Protein AF-A0A8T3WNJ0-F1 (afdb_monomer)

pLDDT: mean 93.03, std 7.22, range [62.91, 97.94]

Foldseek 3Di:
DVVLVVLVVVLVVLVVVLVVLVVQLVVCVVVVVVVSNVVSVVVNVVSVVVSVVSVVVSVD

Structure (mmCIF, N/CA/C/O backbone):
data_AF-A0A8T3WNJ0-F1
#
_entry.id   AF-A0A8T3WNJ0-F1
#
loop_
_atom_site.group_PDB
_atom_site.id
_atom_site.type_symbol
_atom_site.label_atom_id
_atom_site.label_alt_id
_atom_site.label_comp_id
_atom_site.label_asym_id
_atom_site.label_entity_id
_atom_site.label_seq_id
_atom_site.pdbx_PDB_ins_code
_atom_site.Cartn_x
_atom_site.Cartn_y
_atom_site.Cartn_z
_atom_site.occupancy
_atom_site.B_iso_or_equiv
_atom_site.auth_seq_id
_atom_site.auth_comp_id
_atom_site.auth_asym_id
_atom_site.auth_atom_id
_atom_site.pdbx_PD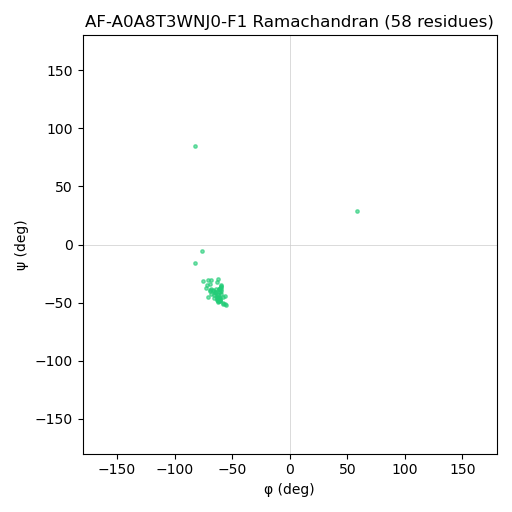B_model_num
ATOM 1 N N . MET A 1 1 ? 21.588 3.648 -19.468 1.00 62.91 1 MET A N 1
ATOM 2 C CA . MET A 1 1 ? 20.305 3.423 -20.182 1.00 62.91 1 MET A CA 1
ATOM 3 C C . MET A 1 1 ? 19.178 4.258 -19.571 1.00 62.91 1 MET A C 1
ATOM 5 O O . MET A 1 1 ? 18.863 4.064 -18.404 1.00 62.91 1 MET A O 1
ATOM 9 N N . LYS A 1 2 ? 18.540 5.161 -20.334 1.00 75.94 2 LYS A N 1
ATOM 10 C CA . LYS A 1 2 ? 17.416 6.000 -19.846 1.00 75.94 2 LYS A CA 1
ATOM 11 C C . LYS A 1 2 ? 16.183 5.184 -19.405 1.00 75.94 2 LYS A C 1
ATOM 13 O O . LYS A 1 2 ? 15.468 5.604 -18.503 1.00 75.94 2 LYS A O 1
ATOM 18 N N . ARG A 1 3 ? 15.955 4.009 -20.011 1.00 77.00 3 ARG A N 1
ATOM 19 C CA . ARG A 1 3 ? 14.825 3.111 -19.699 1.00 77.00 3 ARG A CA 1
ATOM 20 C C . ARG A 1 3 ? 14.932 2.473 -18.306 1.00 77.00 3 ARG A C 1
ATOM 22 O O . ARG A 1 3 ? 13.949 2.494 -17.577 1.00 77.00 3 ARG A O 1
ATOM 29 N N . LYS A 1 4 ? 16.126 2.010 -17.911 1.00 81.50 4 LYS A N 1
ATOM 30 C CA . LYS A 1 4 ? 16.376 1.401 -16.590 1.00 81.50 4 LYS A CA 1
ATOM 31 C C . LYS A 1 4 ? 16.120 2.393 -15.446 1.00 81.50 4 LYS A C 1
ATOM 33 O O . LYS A 1 4 ? 15.306 2.115 -14.578 1.00 81.50 4 LYS A O 1
ATOM 38 N N . LYS A 1 5 ? 16.669 3.612 -15.550 1.00 86.56 5 LYS A N 1
ATOM 39 C CA . LYS A 1 5 ? 16.417 4.701 -14.583 1.00 86.56 5 LYS A CA 1
ATOM 40 C C . LYS A 1 5 ? 14.938 5.096 -14.472 1.00 86.56 5 LYS A C 1
ATOM 42 O O . LYS A 1 5 ? 14.471 5.468 -13.403 1.00 86.56 5 LYS A O 1
ATOM 47 N N . ARG A 1 6 ? 14.182 5.044 -15.577 1.00 87.00 6 ARG A N 1
ATOM 48 C CA . ARG A 1 6 ? 12.733 5.314 -15.558 1.00 87.00 6 ARG A CA 1
ATOM 49 C C . ARG A 1 6 ? 11.964 4.202 -14.836 1.00 87.00 6 ARG A C 1
ATOM 51 O O . ARG A 1 6 ? 11.020 4.503 -14.113 1.00 87.00 6 ARG A O 1
ATOM 58 N N . ALA A 1 7 ? 12.358 2.946 -15.031 1.00 86.62 7 ALA A N 1
ATOM 59 C CA . ALA A 1 7 ? 11.761 1.814 -14.332 1.00 86.62 7 ALA A CA 1
ATOM 60 C C . ALA A 1 7 ? 12.050 1.864 -12.822 1.00 86.62 7 ALA A C 1
ATOM 62 O O . ALA A 1 7 ? 11.117 1.711 -12.042 1.00 86.62 7 ALA A O 1
ATOM 63 N N . GLU A 1 8 ? 13.286 2.190 -12.425 1.00 90.31 8 GLU A N 1
ATOM 64 C CA . GLU A 1 8 ? 13.678 2.407 -11.021 1.00 90.31 8 GLU A CA 1
ATOM 65 C C . GLU A 1 8 ? 12.791 3.465 -10.350 1.00 90.31 8 GLU A C 1
ATOM 67 O O . GLU A 1 8 ? 12.132 3.165 -9.359 1.00 90.31 8 GLU A O 1
ATOM 72 N N . LYS A 1 9 ? 12.650 4.652 -10.960 1.00 92.56 9 LYS A N 1
ATOM 73 C CA . LYS A 1 9 ? 11.757 5.708 -10.447 1.00 92.56 9 LYS A CA 1
ATOM 74 C C . LYS A 1 9 ? 10.293 5.276 -10.349 1.00 92.56 9 LYS A C 1
ATOM 76 O O . LYS A 1 9 ? 9.580 5.677 -9.437 1.00 92.56 9 LYS A O 1
ATOM 81 N N . SER A 1 10 ? 9.817 4.470 -11.299 1.00 91.62 10 SER A N 1
ATOM 82 C CA . SER A 1 10 ? 8.444 3.957 -11.251 1.00 91.62 10 SER A CA 1
ATOM 83 C C . SER A 1 10 ? 8.237 2.949 -10.120 1.00 91.62 10 SER A C 1
ATOM 85 O O . SER A 1 10 ? 7.129 2.880 -9.592 1.00 91.62 10 SER A O 1
ATOM 87 N N . ILE A 1 11 ? 9.251 2.147 -9.79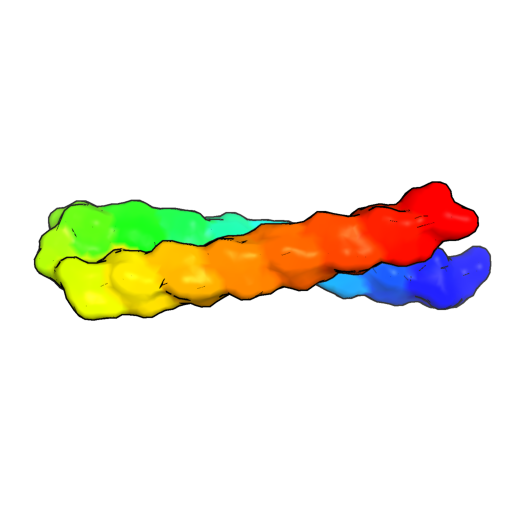4 1.00 94.38 11 ILE A N 1
ATOM 88 C CA . ILE A 1 11 ? 9.221 1.202 -8.672 1.00 94.38 11 ILE A CA 1
ATOM 89 C C . ILE A 1 11 ? 9.271 1.974 -7.351 1.00 94.38 11 ILE A C 1
ATOM 91 O O . ILE A 1 11 ? 8.469 1.701 -6.464 1.00 94.38 11 ILE A O 1
ATOM 95 N N . GLU A 1 12 ? 10.150 2.969 -7.254 1.00 95.06 12 GLU A N 1
ATOM 96 C CA . GLU A 1 12 ? 10.291 3.846 -6.089 1.00 95.06 12 GLU A CA 1
ATOM 97 C C . GLU A 1 12 ? 8.979 4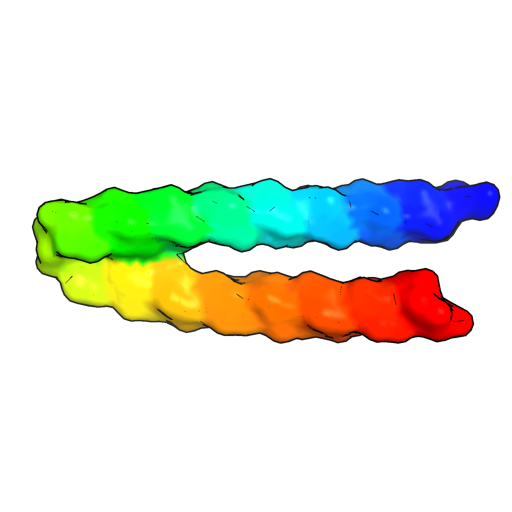.573 -5.764 1.00 95.06 12 GLU A C 1
ATOM 99 O O . GLU A 1 12 ? 8.462 4.442 -4.658 1.00 95.06 12 GLU A O 1
ATOM 104 N N . SER A 1 13 ? 8.360 5.210 -6.762 1.00 95.62 13 SER A N 1
ATOM 105 C CA . SER A 1 13 ? 7.067 5.886 -6.597 1.00 95.62 13 SER A CA 1
ATOM 106 C C . SER A 1 13 ? 5.946 4.934 -6.151 1.00 95.62 13 SER A C 1
ATOM 108 O O . SER A 1 13 ? 5.090 5.302 -5.346 1.00 95.62 13 SER A O 1
ATOM 110 N N . LEU A 1 14 ? 5.948 3.682 -6.624 1.00 95.75 14 LEU A N 1
ATOM 111 C CA . LEU A 1 14 ? 4.996 2.677 -6.140 1.00 95.75 14 LEU A CA 1
ATOM 112 C C . LEU A 1 14 ? 5.255 2.282 -4.687 1.00 95.75 14 LEU A C 1
ATOM 114 O O . LEU A 1 14 ? 4.301 2.081 -3.938 1.00 95.75 14 LEU A O 1
ATOM 118 N N . MET A 1 15 ? 6.519 2.176 -4.280 1.00 96.19 15 MET A N 1
ATOM 119 C CA . MET A 1 15 ? 6.873 1.886 -2.892 1.00 96.19 15 MET A CA 1
ATOM 120 C C . MET A 1 15 ? 6.452 3.017 -1.952 1.00 96.19 15 MET A C 1
ATOM 122 O O . MET A 1 15 ? 5.934 2.733 -0.874 1.00 96.19 15 MET A O 1
ATOM 126 N N . GLU A 1 16 ? 6.629 4.276 -2.352 1.00 97.06 16 GLU A N 1
ATOM 127 C CA . GLU A 1 16 ? 6.143 5.431 -1.588 1.00 97.06 16 GLU A CA 1
ATOM 128 C C . GLU A 1 16 ? 4.625 5.394 -1.428 1.00 97.06 16 GLU A C 1
ATOM 130 O O . GLU A 1 16 ? 4.118 5.463 -0.310 1.00 97.06 16 GLU A O 1
ATOM 135 N N . ARG A 1 17 ? 3.894 5.151 -2.520 1.00 96.69 17 ARG A N 1
ATOM 136 C CA . ARG A 1 17 ? 2.433 5.059 -2.476 1.00 96.69 17 ARG A CA 1
ATOM 137 C C . ARG A 1 17 ? 1.946 3.924 -1.573 1.00 96.69 17 ARG A C 1
ATOM 139 O O . ARG A 1 17 ? 0.979 4.108 -0.840 1.00 96.69 17 ARG A O 1
ATOM 146 N N . ILE A 1 18 ? 2.627 2.775 -1.576 1.00 97.56 18 ILE A N 1
ATOM 147 C CA . ILE A 1 18 ? 2.345 1.676 -0.639 1.00 97.56 18 ILE A CA 1
ATOM 148 C C . ILE A 1 18 ? 2.555 2.136 0.805 1.00 97.56 18 ILE A C 1
ATOM 150 O O . ILE A 1 18 ? 1.680 1.904 1.634 1.00 97.56 18 ILE A O 1
ATOM 154 N N . LYS A 1 19 ? 3.673 2.806 1.117 1.00 97.56 19 LYS A N 1
ATOM 155 C CA . LYS A 1 19 ? 3.932 3.320 2.473 1.00 97.56 19 LYS A CA 1
ATOM 156 C C . LYS A 1 19 ? 2.829 4.272 2.936 1.00 97.56 19 LYS A C 1
ATOM 158 O O . LYS A 1 19 ? 2.336 4.117 4.047 1.00 97.56 19 LYS A O 1
ATOM 163 N N . GLU A 1 20 ? 2.397 5.196 2.080 1.00 97.38 20 GLU A N 1
ATOM 164 C CA . GLU A 1 20 ? 1.295 6.111 2.398 1.00 97.38 20 GLU A CA 1
ATOM 165 C C . GLU A 1 20 ? -0.012 5.370 2.699 1.00 97.38 20 GLU A C 1
ATOM 167 O O . GLU A 1 20 ? -0.710 5.716 3.647 1.00 97.38 20 GLU A O 1
ATOM 172 N N . HIS A 1 21 ? -0.352 4.341 1.916 1.00 97.25 21 HIS A N 1
ATOM 173 C CA . HIS A 1 21 ? -1.584 3.575 2.131 1.00 97.25 21 HIS A CA 1
ATOM 174 C C . HIS A 1 21 ? -1.506 2.702 3.389 1.00 97.25 21 HIS A C 1
ATOM 176 O O . HIS A 1 21 ? -2.522 2.515 4.047 1.00 97.25 21 HIS A O 1
ATOM 182 N N . VAL A 1 22 ? -0.316 2.218 3.769 1.00 97.62 22 VAL A N 1
ATOM 183 C CA . VAL A 1 22 ? -0.1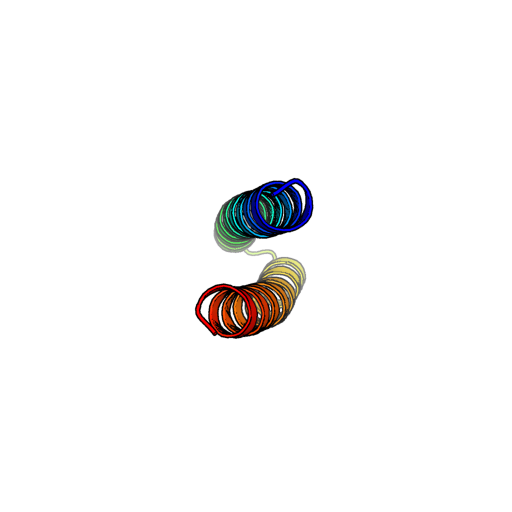09 1.529 5.055 1.00 97.62 22 VAL A CA 1
ATOM 184 C C . VAL A 1 22 ? -0.385 2.469 6.227 1.00 97.62 22 VAL A C 1
ATOM 186 O O . VAL A 1 22 ? -1.082 2.073 7.154 1.00 97.62 22 VAL A O 1
ATOM 189 N N . ILE A 1 23 ? 0.117 3.706 6.174 1.00 97.88 23 ILE A N 1
ATOM 190 C CA . ILE A 1 23 ? -0.130 4.706 7.225 1.00 97.88 23 ILE A CA 1
ATOM 191 C C . ILE A 1 23 ? -1.626 5.013 7.314 1.00 97.88 23 ILE A C 1
ATOM 193 O O . ILE A 1 23 ? -2.215 4.908 8.382 1.00 97.88 23 ILE A O 1
ATOM 197 N N . LYS A 1 24 ? -2.270 5.291 6.176 1.00 97.25 24 LYS A N 1
ATOM 198 C CA . LYS A 1 24 ? -3.707 5.595 6.139 1.00 97.25 24 LYS A CA 1
ATOM 199 C C . LYS A 1 24 ? -4.583 4.424 6.594 1.00 97.25 24 LYS A C 1
ATOM 201 O O . LYS A 1 24 ? -5.641 4.651 7.172 1.00 97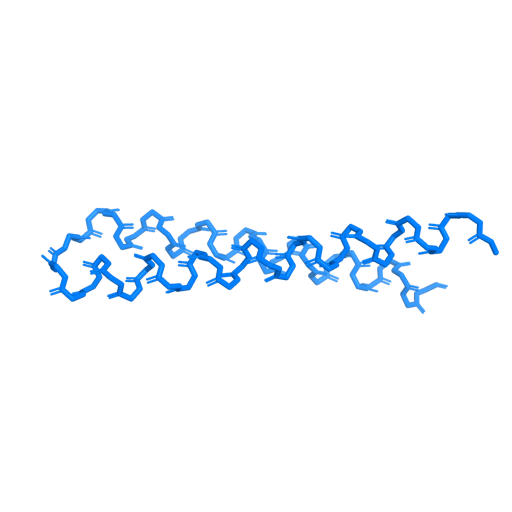.25 24 LYS A O 1
ATOM 206 N N . LEU A 1 25 ? -4.158 3.185 6.337 1.00 97.75 25 LEU A N 1
ATOM 207 C CA . LEU A 1 25 ? -4.822 1.993 6.857 1.00 97.75 25 LEU A CA 1
ATOM 208 C C . LEU A 1 25 ? -4.717 1.919 8.383 1.00 97.75 25 LEU A C 1
ATOM 210 O O . LEU A 1 25 ? -5.706 1.622 9.047 1.00 97.75 25 LEU A O 1
ATOM 21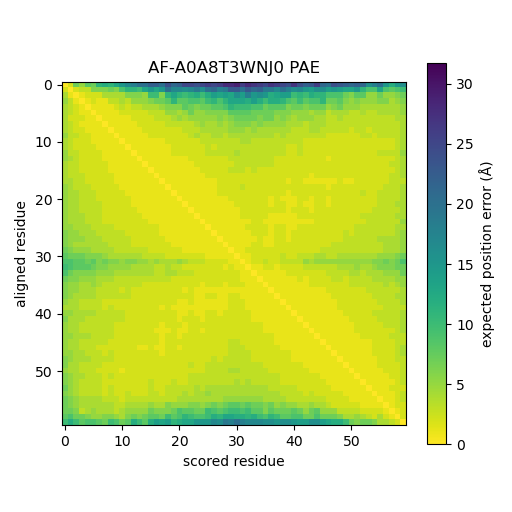4 N N . ASP A 1 26 ? -3.527 2.163 8.930 1.00 97.62 26 ASP A N 1
ATOM 215 C CA . ASP A 1 26 ? -3.305 2.167 10.376 1.00 97.62 26 ASP A CA 1
ATOM 216 C C . ASP A 1 26 ? -4.141 3.257 11.063 1.00 97.62 26 ASP A C 1
ATOM 218 O O . ASP A 1 26 ? -4.820 2.979 12.052 1.00 97.62 26 ASP A O 1
ATOM 222 N N . ASP A 1 27 ? -4.189 4.456 10.480 1.00 97.88 27 ASP A N 1
ATOM 223 C CA . ASP A 1 27 ? -5.032 5.555 10.956 1.00 97.88 27 ASP A CA 1
ATOM 224 C C . ASP A 1 27 ? -6.523 5.181 10.913 1.00 97.88 27 ASP A C 1
ATOM 226 O O . ASP A 1 27 ? -7.209 5.283 11.928 1.00 97.88 27 ASP A O 1
ATOM 230 N N . ALA A 1 28 ? -7.015 4.630 9.797 1.00 97.38 28 ALA A N 1
ATOM 231 C CA . ALA A 1 28 ? -8.407 4.181 9.683 1.00 97.38 28 ALA A CA 1
ATOM 232 C C . ALA A 1 28 ? -8.758 3.084 10.708 1.00 97.38 28 ALA A C 1
ATOM 234 O O . ALA A 1 28 ? -9.849 3.081 11.280 1.00 97.38 28 ALA A O 1
ATOM 235 N N . LYS A 1 29 ? -7.824 2.165 10.996 1.00 96.06 29 LYS A N 1
ATOM 236 C CA . LYS A 1 29 ? -8.001 1.136 12.034 1.00 96.06 29 LYS A CA 1
ATOM 237 C C . LYS A 1 29 ? -8.055 1.739 13.436 1.00 96.06 29 LYS A C 1
ATOM 239 O O . LYS A 1 29 ? -8.884 1.309 14.239 1.00 96.06 29 LYS A O 1
ATOM 244 N N . LYS A 1 30 ? -7.218 2.738 13.730 1.00 97.31 30 LYS A N 1
ATOM 245 C CA . LYS A 1 30 ? -7.242 3.477 15.005 1.00 97.31 30 LYS A CA 1
ATOM 246 C C . LYS A 1 30 ? -8.542 4.255 15.193 1.00 97.31 30 LYS A C 1
ATOM 248 O O . LYS A 1 30 ? -9.104 4.237 16.286 1.00 97.31 30 LYS A O 1
ATOM 253 N N . GLU A 1 31 ? -9.039 4.875 14.128 1.00 97.31 31 GLU A N 1
ATOM 254 C CA . GLU A 1 31 ? -10.306 5.617 14.099 1.00 97.31 31 GLU A CA 1
ATOM 255 C C . GLU A 1 31 ? -11.540 4.691 14.063 1.00 97.31 31 GLU A C 1
ATOM 257 O O . GLU A 1 31 ? -12.666 5.158 14.215 1.00 97.31 31 GLU A O 1
ATOM 262 N N . LYS A 1 32 ? -11.340 3.367 13.939 1.00 95.25 32 LYS A N 1
ATOM 263 C CA . LYS A 1 32 ? -12.394 2.344 13.789 1.00 95.25 32 LYS A CA 1
ATOM 264 C C . LYS A 1 32 ? -13.294 2.580 12.568 1.00 95.25 32 LYS A C 1
ATOM 266 O O . LYS A 1 32 ? -14.450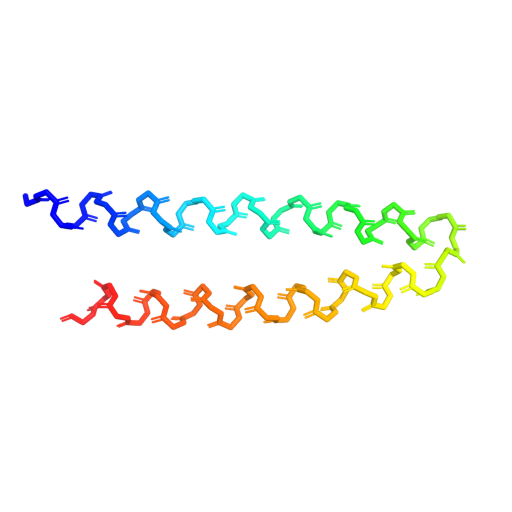 2.158 12.550 1.00 95.25 32 LYS A O 1
ATOM 271 N N . GLU A 1 33 ? -12.753 3.199 11.526 1.00 97.00 33 GLU A N 1
ATOM 272 C CA . GLU A 1 33 ? -13.429 3.412 10.249 1.00 97.00 33 GLU A CA 1
ATOM 273 C C . GLU A 1 33 ? -13.312 2.153 9.378 1.00 97.00 33 GLU A C 1
ATOM 275 O O . GLU A 1 33 ? -12.411 2.024 8.549 1.00 97.00 33 GLU A O 1
ATOM 280 N N . ILE A 1 34 ? -14.223 1.199 9.588 1.00 95.94 34 ILE A N 1
ATOM 281 C CA . ILE A 1 34 ? -14.178 -0.137 8.965 1.00 95.94 34 ILE A CA 1
ATOM 282 C C . ILE A 1 34 ? -14.125 -0.048 7.434 1.00 95.94 34 ILE A C 1
ATOM 284 O O . ILE A 1 34 ? -13.219 -0.604 6.819 1.00 95.94 34 ILE A O 1
ATOM 288 N N . GLU A 1 35 ? -15.038 0.703 6.816 1.00 97.12 35 GLU A N 1
ATOM 289 C CA . GLU A 1 35 ? -15.113 0.818 5.351 1.00 97.12 35 GLU A CA 1
ATOM 290 C C . GLU A 1 35 ? -13.839 1.425 4.750 1.00 97.12 35 GLU A C 1
ATOM 292 O O . GLU A 1 35 ? -13.353 0.998 3.700 1.00 97.12 35 GLU A O 1
ATOM 297 N N . ARG A 1 36 ? -13.255 2.409 5.441 1.00 96.50 36 ARG A N 1
ATOM 298 C CA . ARG A 1 36 ? -12.027 3.072 5.002 1.00 96.50 36 ARG A CA 1
ATOM 299 C C . ARG A 1 36 ? -10.810 2.166 5.170 1.00 96.50 36 ARG A C 1
ATOM 301 O O . ARG A 1 36 ? -9.931 2.163 4.307 1.00 96.50 36 ARG A O 1
ATOM 308 N N . ALA A 1 37 ? -10.768 1.371 6.236 1.00 97.62 37 ALA A N 1
ATOM 309 C CA . ALA A 1 37 ? -9.743 0.353 6.417 1.00 97.62 37 ALA A CA 1
ATOM 310 C C . ALA A 1 37 ? -9.828 -0.718 5.314 1.00 97.62 37 ALA A C 1
ATOM 312 O O . ALA A 1 37 ? -8.820 -1.002 4.669 1.00 97.62 37 ALA A O 1
ATOM 313 N N . GLU A 1 38 ? -11.022 -1.236 5.013 1.00 97.94 38 GLU A N 1
ATOM 314 C CA . GLU A 1 38 ? -11.224 -2.199 3.921 1.00 97.94 38 GLU A CA 1
ATOM 315 C C . GLU A 1 38 ? -10.813 -1.635 2.554 1.00 97.94 38 GLU A C 1
ATOM 317 O O . GLU A 1 38 ? -10.205 -2.335 1.738 1.00 97.94 38 GLU A O 1
ATOM 322 N N . TYR A 1 39 ? -11.117 -0.359 2.298 1.00 97.81 39 TYR A N 1
ATOM 323 C CA . TYR A 1 39 ? -10.677 0.335 1.091 1.00 97.81 39 TYR A CA 1
ATOM 324 C C . TYR A 1 39 ? -9.147 0.327 0.967 1.00 97.81 39 TYR A C 1
ATOM 326 O O . TYR A 1 39 ? -8.610 -0.085 -0.064 1.00 97.81 39 TYR A O 1
ATOM 334 N N . TYR A 1 40 ? -8.427 0.731 2.020 1.00 97.62 40 TYR A N 1
ATOM 335 C CA . TYR A 1 40 ? -6.966 0.759 1.976 1.00 97.62 40 TYR A CA 1
ATOM 336 C C . TYR A 1 40 ? -6.339 -0.638 1.927 1.00 97.62 40 TYR A C 1
ATOM 338 O O .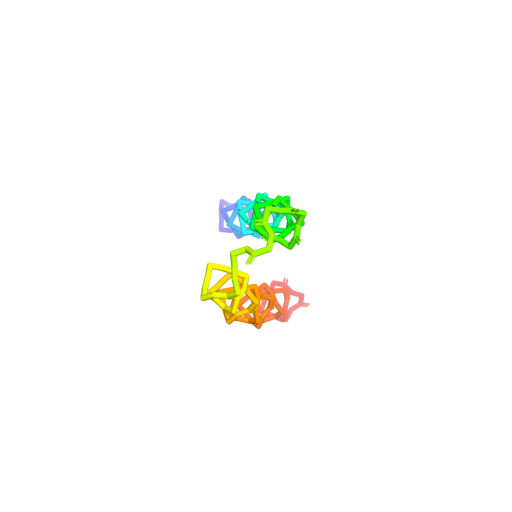 TYR A 1 40 ? -5.287 -0.795 1.307 1.00 97.62 40 TYR A O 1
ATOM 346 N N . GLU A 1 41 ? -6.967 -1.661 2.512 1.00 97.25 41 GLU A N 1
ATOM 347 C CA . GLU A 1 41 ? -6.518 -3.053 2.380 1.00 97.25 41 GLU A CA 1
ATOM 348 C C . GLU A 1 41 ? -6.581 -3.537 0.928 1.00 97.25 41 GLU A C 1
ATOM 350 O O . GLU A 1 41 ? -5.579 -4.045 0.415 1.00 97.25 41 GLU A O 1
ATOM 355 N N . LYS A 1 42 ? -7.705 -3.303 0.237 1.00 97.44 42 LYS A N 1
ATOM 356 C CA . LYS A 1 42 ? -7.862 -3.643 -1.188 1.00 97.44 42 LYS A CA 1
ATOM 357 C C . LYS A 1 42 ? -6.866 -2.882 -2.065 1.00 97.44 42 LYS A C 1
ATOM 359 O O . LYS A 1 42 ? -6.196 -3.479 -2.908 1.00 97.44 42 LYS A O 1
ATOM 364 N N . GLU A 1 43 ? -6.704 -1.578 -1.837 1.00 97.25 43 GLU A N 1
ATOM 365 C CA . GLU A 1 43 ? -5.728 -0.769 -2.578 1.00 97.25 43 GLU A CA 1
ATOM 366 C C . GLU A 1 43 ? -4.289 -1.261 -2.356 1.00 97.25 43 GLU A C 1
ATOM 368 O O . GLU A 1 43 ? -3.500 -1.354 -3.301 1.00 97.25 43 GLU A O 1
ATOM 373 N N . LEU A 1 44 ? -3.930 -1.630 -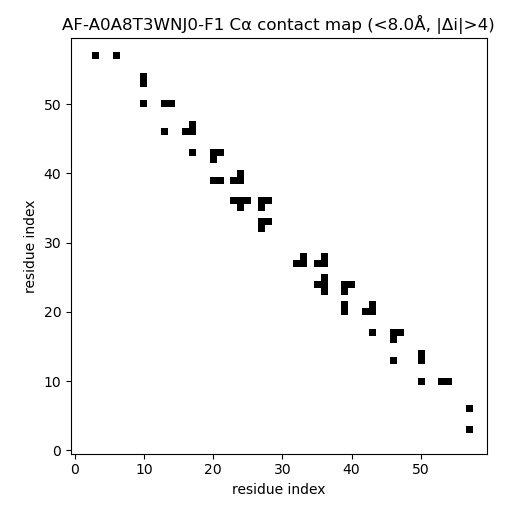1.122 1.00 97.38 44 LEU A N 1
ATOM 374 C CA . LEU A 1 44 ? -2.605 -2.165 -0.811 1.00 97.38 44 LEU A CA 1
ATOM 375 C C . LEU A 1 44 ? -2.332 -3.492 -1.515 1.00 97.38 44 LEU A C 1
ATOM 377 O O . LEU A 1 44 ? -1.205 -3.704 -1.970 1.00 97.38 44 LEU A O 1
ATOM 381 N N . GLU A 1 45 ? -3.324 -4.372 -1.623 1.00 97.12 45 GLU A N 1
ATOM 382 C CA . GLU A 1 45 ? -3.200 -5.623 -2.372 1.00 97.12 45 GLU A CA 1
ATOM 383 C C . GLU A 1 45 ? -2.885 -5.350 -3.851 1.00 97.12 45 GLU A C 1
ATOM 385 O O . GLU A 1 45 ? -1.908 -5.873 -4.399 1.00 97.12 45 GLU A O 1
ATOM 390 N N . VAL A 1 46 ? -3.644 -4.452 -4.484 1.00 97.38 46 VAL A N 1
ATOM 391 C CA . VAL A 1 46 ? -3.431 -4.053 -5.883 1.00 97.38 46 VAL A CA 1
ATOM 392 C C . VAL A 1 46 ? -2.043 -3.439 -6.081 1.00 97.38 46 VAL A C 1
ATOM 394 O O . VAL A 1 46 ? -1.320 -3.804 -7.016 1.00 97.38 46 VAL A O 1
ATOM 397 N N . LEU A 1 47 ? -1.628 -2.528 -5.198 1.00 95.94 47 LEU A N 1
ATOM 398 C CA . LEU A 1 47 ? -0.327 -1.867 -5.288 1.00 95.94 47 LEU A CA 1
ATOM 399 C C . LEU A 1 47 ? 0.838 -2.848 -5.101 1.00 95.94 47 LEU A C 1
ATOM 401 O O . LEU A 1 47 ? 1.812 -2.780 -5.857 1.00 95.94 47 LEU A O 1
ATOM 405 N N . LYS A 1 48 ? 0.742 -3.789 -4.153 1.00 95.44 48 LYS A N 1
ATOM 406 C CA . LYS A 1 48 ? 1.760 -4.832 -3.937 1.00 95.44 48 LYS A CA 1
ATOM 407 C C . LYS A 1 48 ? 1.883 -5.755 -5.148 1.00 95.44 48 LYS A C 1
ATOM 409 O O . LYS A 1 48 ? 2.998 -5.980 -5.620 1.00 95.44 48 LYS A O 1
ATOM 414 N N . ASN A 1 49 ? 0.758 -6.191 -5.715 1.00 96.56 49 ASN A N 1
ATOM 415 C CA . ASN A 1 49 ? 0.737 -7.002 -6.934 1.00 96.56 49 ASN A CA 1
ATOM 416 C C . ASN A 1 49 ? 1.381 -6.264 -8.122 1.00 96.56 49 ASN A C 1
ATOM 418 O O . ASN A 1 49 ? 2.144 -6.842 -8.899 1.00 96.56 49 ASN A O 1
ATOM 422 N N . ASN A 1 50 ? 1.121 -4.961 -8.258 1.00 94.81 50 ASN A N 1
ATOM 423 C CA . ASN A 1 50 ? 1.740 -4.129 -9.291 1.00 94.81 50 ASN A CA 1
ATOM 424 C C . ASN A 1 50 ? 3.249 -3.952 -9.081 1.00 94.81 50 ASN A C 1
ATOM 426 O O . ASN A 1 50 ? 4.013 -3.978 -10.053 1.00 94.81 50 ASN A O 1
ATOM 430 N N . LEU A 1 51 ? 3.686 -3.788 -7.830 1.00 94.69 51 LEU A N 1
ATOM 431 C CA . LEU A 1 51 ? 5.099 -3.710 -7.479 1.00 94.69 51 LEU A CA 1
ATOM 432 C C . LEU A 1 51 ? 5.825 -5.014 -7.829 1.00 94.69 51 LEU A C 1
ATOM 434 O O . LEU A 1 51 ? 6.879 -4.963 -8.460 1.00 94.69 51 LEU A O 1
ATOM 438 N N . GLU A 1 52 ? 5.255 -6.168 -7.479 1.00 94.38 52 GLU A N 1
ATOM 439 C CA . GLU A 1 52 ? 5.845 -7.475 -7.787 1.00 94.38 52 GLU A CA 1
ATOM 440 C C . GLU A 1 52 ? 5.983 -7.687 -9.301 1.00 94.38 52 GLU A C 1
ATOM 442 O O . GLU A 1 52 ? 7.067 -8.018 -9.788 1.00 94.38 52 GLU A O 1
ATOM 447 N N . LYS A 1 53 ? 4.922 -7.406 -10.071 1.00 93.56 53 LYS A N 1
ATOM 448 C CA . LYS A 1 53 ? 4.955 -7.486 -11.541 1.00 93.56 53 LYS A CA 1
ATOM 449 C C . LYS A 1 53 ? 6.068 -6.617 -12.130 1.00 93.56 53 LYS A C 1
ATOM 451 O O . LYS A 1 53 ? 6.800 -7.068 -13.009 1.00 93.56 53 LYS A O 1
ATOM 456 N N . LYS A 1 54 ? 6.224 -5.381 -11.644 1.00 90.69 54 LYS A N 1
ATOM 457 C CA . LYS A 1 54 ? 7.271 -4.464 -12.121 1.00 90.69 54 LYS A CA 1
ATOM 458 C C . LYS A 1 54 ? 8.674 -4.909 -11.727 1.00 90.69 54 LYS A C 1
ATOM 460 O O . LYS A 1 54 ? 9.564 -4.806 -12.565 1.00 90.69 54 LYS A O 1
ATOM 465 N N . LYS A 1 55 ? 8.873 -5.429 -10.512 1.00 90.06 55 LYS A N 1
ATOM 466 C CA . LYS A 1 55 ? 10.163 -5.998 -10.091 1.00 90.06 55 LYS A CA 1
ATOM 467 C C . LYS A 1 55 ? 10.555 -7.186 -10.967 1.00 90.06 55 LYS A C 1
ATOM 469 O O . LYS A 1 55 ? 11.648 -7.186 -11.518 1.00 90.06 55 LYS A O 1
ATOM 474 N N . ARG A 1 56 ? 9.623 -8.111 -11.223 1.00 90.50 56 ARG A N 1
ATOM 475 C CA . ARG A 1 56 ? 9.856 -9.274 -12.095 1.00 90.50 56 ARG A CA 1
ATOM 476 C C . ARG A 1 56 ? 10.243 -8.882 -13.526 1.00 90.50 56 ARG A C 1
ATOM 478 O O . ARG A 1 56 ? 11.062 -9.554 -14.139 1.00 90.50 56 ARG A O 1
ATOM 485 N N . ILE A 1 57 ? 9.641 -7.823 -14.072 1.00 86.19 57 ILE A N 1
ATOM 486 C CA . ILE A 1 57 ? 9.999 -7.294 -15.401 1.00 86.19 57 ILE A CA 1
ATOM 487 C C . ILE A 1 57 ? 11.363 -6.597 -15.374 1.00 86.19 57 ILE A C 1
ATOM 489 O O . ILE A 1 57 ? 12.072 -6.631 -16.368 1.00 86.19 57 ILE A O 1
ATOM 493 N N . PHE A 1 58 ? 11.714 -5.936 -14.271 1.00 84.62 58 PHE A N 1
ATOM 494 C CA . PHE A 1 58 ? 12.977 -5.214 -14.136 1.00 84.62 58 PHE A CA 1
ATOM 495 C C . PHE A 1 58 ? 14.188 -6.135 -13.928 1.00 84.62 58 PHE A C 1
ATOM 497 O O . PHE A 1 58 ? 15.292 -5.783 -14.338 1.00 84.62 58 PHE A O 1
ATOM 504 N N . GLU A 1 59 ? 13.985 -7.277 -13.270 1.00 80.06 59 GLU A N 1
ATOM 505 C CA . GLU A 1 59 ? 15.019 -8.287 -13.001 1.00 80.06 59 GLU A CA 1
ATOM 506 C C . GLU A 1 59 ? 15.262 -9.248 -14.177 1.00 80.06 59 GLU A C 1
ATOM 508 O O . GLU A 1 59 ? 16.292 -9.920 -14.197 1.00 80.06 59 GLU A O 1
ATOM 513 N N . LYS A 1 60 ? 14.339 -9.308 -15.147 1.00 71.06 60 LYS A N 1
ATOM 514 C CA . LYS A 1 60 ? 14.501 -10.028 -16.420 1.00 71.06 60 LYS A CA 1
ATOM 515 C C . LYS A 1 60 ? 15.243 -9.188 -17.456 1.00 71.06 60 LYS A C 1
ATOM 517 O O . LYS A 1 60 ? 16.019 -9.800 -18.219 1.00 71.06 60 LYS A O 1
#

Sequence (60 aa):
MKRKKRAEKSIESLMERIKEHVIKLDDAKKEKEIERAEYYEKELEVLKNNLEKKKRIFEK

Nearest PDB structures (foldseek):
  8qfv-assembly1_0  TM=9.535E-01  e=4.622E+00  Synechocystis sp. PCC 6803
  6zw4-assembly1_E  TM=5.018E-01  e=4.622E+00  Nostoc punctiforme
  6zvr-assembly1_C  TM=5.020E-01  e=5.291E+00  Nostoc punctiforme
  6zw4-assembly1_H  TM=4.782E-01  e=5.291E+00  Nostoc punctiforme
  6zvr-assembly1_D  TM=4.972E-01  e=6.479E+00  Nostoc punctiforme

Radius of gyration: 14.08 Å; Cα contacts (8 Å, |Δi|>4): 30; chains: 1; bounding box: 35×16×35 Å

Solvent-accessible surface area (backbone atoms only — not comparable to full-atom values): 3293 Å² total; per-residue (Å²): 113,77,65,61,58,50,51,51,52,55,50,52,55,50,52,52,54,46,54,54,40,52,52,52,24,52,49,23,56,76,71,65,37,61,72,58,24,54,51,31,52,54,52,45,52,55,51,50,54,51,49,52,55,51,49,59,62,70,76,103

Secondary structure (DSSP, 8-state):
-HHHHHHHHHHHHHHHHHHHHHHHHHHHHHTT-HHHHHHHHHHHHHHHHHHHHHHHHHH-

Mean predicted aligned error: 3.44 Å